Protein AF-A0A0A2MFK4-F1 (afdb_monomer)

Solvent-accessible surface area (backbone atoms only — not comparable to full-atom values): 6999 Å² total; per-residue (Å²): 143,87,80,87,84,84,86,85,81,84,84,79,75,95,82,76,99,67,77,96,65,46,55,49,36,36,34,42,38,38,40,64,67,61,77,29,57,36,37,35,42,32,43,47,40,76,44,48,79,48,72,48,78,51,92,56,75,70,39,76,51,76,49,62,45,40,94,84,26,62,44,42,37,55,31,40,45,32,38,75,28,50,60,70,27,32,41,39,41,35,38,26,44,52,95,44,80,76,45,78,36,77,31,56,18,39,93,80,7,40,31,66,38,77,62,58,77,46,74,58,74

InterPro domains:
  IPR038468 Transport accessory protein MmpS, C-terminal [G3DSA:2.60.40.2880] (25-113)

Mean predicted aligned error: 8.91 Å

Sequence (121 aa):
MFVAVMVLTSCSSDDDNGSVSGSRDITYEITGNYSGDLDVTYITASGGATSAEVTSLPWELSFTAEEGSSGASFNAGGFEGQPGETISLKIYQGDDLKNTVNATADSDGIIVAVSGTVIIQ

pLDDT: mean 88.62, std 18.22, range [38.97, 98.81]

Nearest PDB structures (foldseek):
  8em5-assembly5_E  TM=7.478E-01  e=1.259E-03  Mycolicibacterium thermoresistibile
  2lw3-assembly1_A  TM=6.569E-01  e=3.139E-01  Mycobacterium tuberculosis
  2cuh-assembly1_A  TM=2.208E-01  e=2.391E+00  Homo sapiens

Foldseek 3Di:
DDDDDDDDDDPDDDDDPDDPQFAQKKKKWKAWDWDFWKKKWKQDQAQDIDMDTDPDPTDMDIDGHDPNHFWIWMKMKGAPTAFFTKMWIFMDRVNDTPWIWIWTQHNRSIIITTTPIDTRD

Secondary structure (DSSP, 8-state):
------------------------EEEEEEEE---SEEEEEEE-TTS-EEEEE--SSSEEEEEEPPTT--EE-EEEEEES--TT-EEEEEEEETTEEEEEEEEE--TTS-EEEE---EE--

Organism: NCBI:txid1121898

Radius of gyration: 19.29 Å; Cα contacts (8 Å, |Δi|>4): 291; chains: 1; bounding box: 48×41×53 Å

Structure (mmCIF, N/CA/C/O backbone):
data_AF-A0A0A2MFK4-F1
#
_entry.id   AF-A0A0A2MFK4-F1
#
loop_
_atom_site.group_PDB
_atom_site.id
_atom_site.type_symbol
_atom_site.label_atom_id
_atom_site.label_alt_id
_atom_site.label_comp_id
_atom_site.label_asym_id
_atom_site.label_entity_id
_atom_site.label_seq_id
_atom_site.pdbx_PDB_ins_code
_atom_site.Cartn_x
_atom_site.Cartn_y
_atom_site.Cartn_z
_atom_site.occupancy
_atom_site.B_iso_or_equiv
_atom_site.auth_seq_id
_atom_site.auth_comp_id
_atom_site.auth_asym_id
_atom_site.auth_atom_id
_atom_site.pdbx_PDB_model_num
ATOM 1 N N . MET A 1 1 ? -33.279 31.034 -35.183 1.00 50.22 1 MET A N 1
ATOM 2 C CA . MET A 1 1 ? -32.244 30.481 -36.076 1.00 50.22 1 MET A CA 1
ATOM 3 C C . MET A 1 1 ? -30.985 31.319 -35.929 1.00 50.22 1 MET A C 1
ATOM 5 O O . MET A 1 1 ? -30.956 32.421 -36.446 1.00 50.22 1 MET A O 1
ATOM 9 N N . PHE A 1 2 ? -30.005 30.826 -35.173 1.00 47.03 2 PHE A N 1
ATOM 10 C CA . PHE A 1 2 ? -28.573 30.927 -35.474 1.00 47.03 2 PHE A CA 1
ATOM 11 C C . PHE A 1 2 ? -27.849 29.864 -34.637 1.00 47.03 2 PHE A C 1
ATOM 13 O O . PHE A 1 2 ? -28.316 29.487 -33.565 1.00 47.03 2 PHE A O 1
ATOM 20 N N . VAL A 1 3 ? -26.819 29.295 -35.244 1.00 46.12 3 VAL A N 1
ATOM 21 C CA . VAL A 1 3 ? -26.285 27.945 -35.048 1.00 46.12 3 VAL A CA 1
ATOM 22 C C . VAL A 1 3 ? -25.138 27.906 -34.030 1.00 46.12 3 VAL A C 1
ATOM 24 O O . VAL A 1 3 ? -24.499 28.916 -33.755 1.00 46.12 3 VAL A O 1
ATOM 27 N N . ALA A 1 4 ? -24.935 26.697 -33.502 1.00 58.91 4 ALA A N 1
ATOM 28 C CA . ALA A 1 4 ? -23.864 26.168 -32.663 1.00 58.91 4 ALA A CA 1
ATOM 29 C C . ALA A 1 4 ? -22.432 26.636 -32.966 1.00 58.91 4 ALA A C 1
ATOM 31 O O . ALA A 1 4 ? -22.106 26.865 -34.124 1.00 58.91 4 ALA A O 1
ATOM 32 N N . VAL A 1 5 ? -21.557 26.536 -31.952 1.00 56.09 5 VAL A N 1
ATOM 33 C CA . VAL A 1 5 ? -20.225 25.919 -32.100 1.00 56.09 5 VAL A CA 1
ATOM 34 C C . VAL A 1 5 ? -19.854 25.205 -30.786 1.00 56.09 5 VAL A C 1
ATOM 36 O O . VAL A 1 5 ? -19.543 25.849 -29.790 1.00 56.09 5 VAL A O 1
ATOM 39 N N . MET A 1 6 ? -19.899 23.869 -30.775 1.00 57.81 6 MET A N 1
ATOM 40 C CA . MET A 1 6 ? -19.092 23.058 -29.856 1.00 57.81 6 MET A CA 1
ATOM 41 C C . MET A 1 6 ? -17.738 22.873 -30.533 1.00 57.81 6 MET A C 1
ATOM 43 O O . MET A 1 6 ? -17.681 22.320 -31.631 1.00 57.81 6 MET A O 1
ATOM 47 N N . VAL A 1 7 ? -16.665 23.362 -29.917 1.00 59.84 7 VAL A N 1
ATOM 48 C CA . VAL A 1 7 ? -15.311 23.137 -30.427 1.00 59.84 7 VAL A CA 1
ATOM 49 C C . VAL A 1 7 ? -14.810 21.819 -29.840 1.00 59.84 7 VAL A C 1
ATOM 51 O O . VAL A 1 7 ? -14.430 21.745 -28.676 1.00 59.84 7 VAL A O 1
ATOM 54 N N . LEU A 1 8 ? -14.883 20.766 -30.650 1.00 57.56 8 LEU A N 1
ATOM 55 C CA . LEU A 1 8 ? -14.158 19.513 -30.467 1.00 57.56 8 LEU A CA 1
ATOM 56 C C . LEU A 1 8 ? -12.746 19.712 -31.027 1.00 57.56 8 LEU A C 1
ATOM 58 O O . LEU A 1 8 ? -12.601 19.751 -32.243 1.00 57.56 8 LEU A O 1
ATOM 62 N N . THR A 1 9 ? -11.725 19.803 -30.174 1.00 53.06 9 THR A N 1
ATOM 63 C CA . THR A 1 9 ? -10.326 19.550 -30.565 1.00 53.06 9 THR A CA 1
ATOM 64 C C . THR A 1 9 ? -9.516 19.083 -29.355 1.00 53.06 9 THR A C 1
ATOM 66 O O . THR A 1 9 ? -8.923 19.890 -28.646 1.00 53.06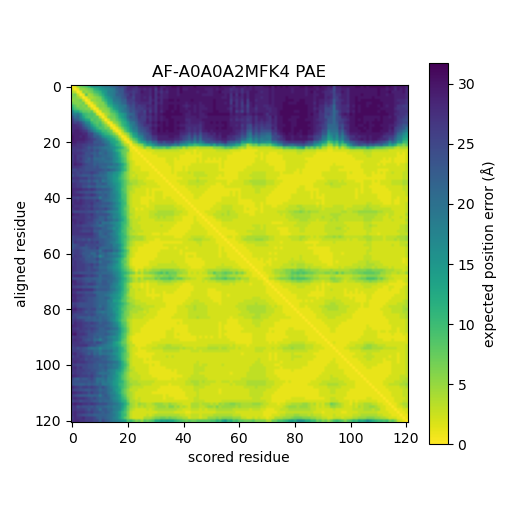 9 THR A O 1
ATOM 69 N N . SER A 1 10 ? -9.465 17.772 -29.129 1.00 44.16 10 SER A N 1
ATOM 70 C CA . SER A 1 10 ? -8.289 17.146 -28.518 1.00 44.16 10 SER A CA 1
ATOM 71 C C . SER A 1 10 ? -8.080 15.770 -29.143 1.00 44.16 10 SER A C 1
ATOM 73 O O . SER A 1 10 ? -8.215 14.741 -28.496 1.00 44.16 10 SER A O 1
ATOM 75 N N . CYS A 1 11 ? -7.792 15.772 -30.444 1.00 52.12 11 CYS A N 1
ATOM 76 C CA . CYS A 1 11 ? -6.843 14.817 -31.000 1.00 52.12 11 CYS A CA 1
ATOM 77 C C . CYS A 1 11 ? -5.483 15.511 -30.941 1.00 52.12 11 CYS A C 1
ATOM 79 O O . CYS A 1 11 ? -5.173 16.332 -31.804 1.00 52.12 11 CYS A O 1
ATOM 81 N N . SER A 1 12 ? -4.705 15.228 -29.902 1.00 41.69 12 SER A N 1
ATOM 82 C CA . SER A 1 12 ? -3.256 15.390 -29.951 1.00 41.69 12 SER A CA 1
ATOM 83 C C . SER A 1 12 ? -2.676 14.028 -30.311 1.00 41.69 12 SER A C 1
ATOM 85 O O . SER A 1 12 ? -2.617 13.146 -29.465 1.00 41.69 12 SER A O 1
ATOM 87 N N . SER A 1 13 ? -2.357 13.897 -31.596 1.00 42.00 13 SER A N 1
ATOM 88 C CA . SER A 1 13 ? -1.388 12.981 -32.200 1.00 42.00 13 SER A CA 1
ATOM 89 C C . SER A 1 13 ? -1.314 11.556 -31.645 1.00 42.00 13 SER A C 1
ATOM 91 O O . SER A 1 13 ? -0.541 11.267 -30.739 1.00 42.00 13 SER A O 1
ATOM 93 N N . ASP A 1 14 ? -2.048 10.659 -32.300 1.00 50.00 14 ASP A N 1
ATOM 94 C CA . ASP A 1 14 ? -1.591 9.287 -32.512 1.00 50.00 14 ASP A CA 1
ATOM 95 C C . ASP A 1 14 ? -0.525 9.327 -33.615 1.00 50.00 14 ASP A C 1
ATOM 97 O O . ASP A 1 14 ? -0.850 9.568 -34.778 1.00 50.00 14 ASP A O 1
ATOM 101 N N . ASP A 1 15 ? 0.739 9.170 -33.233 1.00 50.34 15 ASP A N 1
ATOM 102 C CA . ASP A 1 15 ? 1.821 8.683 -34.091 1.00 50.34 15 ASP A CA 1
ATOM 103 C C . ASP A 1 15 ? 3.026 8.366 -33.193 1.00 50.34 15 ASP A C 1
ATOM 105 O O . ASP A 1 15 ? 3.813 9.249 -32.872 1.00 50.34 15 ASP A O 1
ATOM 109 N N . ASP A 1 16 ? 3.140 7.106 -32.765 1.00 46.94 16 ASP A N 1
ATOM 110 C CA . ASP A 1 16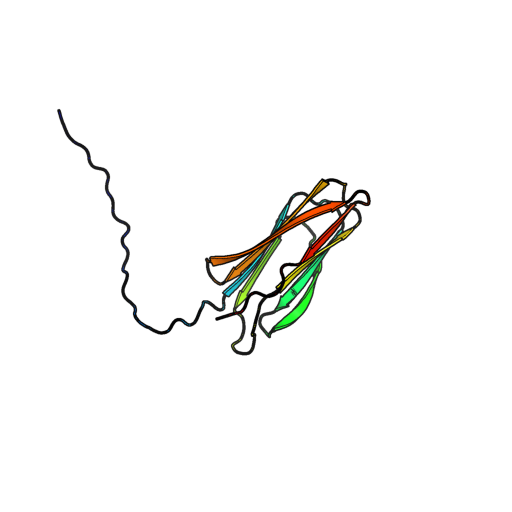 ? 4.432 6.421 -32.660 1.00 46.94 16 ASP A CA 1
ATOM 111 C C . ASP A 1 16 ? 4.221 4.901 -32.577 1.00 46.94 16 ASP A C 1
ATOM 113 O O . ASP A 1 16 ? 3.915 4.309 -31.543 1.00 46.94 16 ASP A O 1
ATOM 117 N N . ASN A 1 17 ? 4.415 4.236 -33.716 1.00 53.59 17 ASN A N 1
ATOM 118 C CA . ASN A 1 17 ? 4.652 2.801 -33.772 1.00 53.59 17 ASN A CA 1
ATOM 119 C C . ASN A 1 17 ? 6.100 2.526 -33.322 1.00 53.59 17 ASN A C 1
ATOM 121 O O . ASN A 1 17 ? 7.001 2.404 -34.153 1.00 53.59 17 ASN A O 1
ATOM 125 N N . GLY A 1 18 ? 6.319 2.439 -32.009 1.00 38.97 18 GLY A N 1
ATOM 126 C CA . GLY A 1 18 ? 7.607 2.110 -31.402 1.00 38.97 18 GLY A CA 1
ATOM 127 C C . GLY A 1 18 ? 7.404 1.353 -30.094 1.00 38.97 18 GLY A C 1
ATOM 128 O O . GLY A 1 18 ? 6.932 1.936 -29.135 1.00 38.97 18 GLY A O 1
ATOM 129 N N . SER A 1 19 ? 7.723 0.054 -30.099 1.00 40.00 19 SER A N 1
ATOM 130 C CA . SER A 1 19 ? 7.871 -0.856 -28.949 1.00 40.00 19 SER A CA 1
ATOM 131 C C . SER A 1 19 ? 6.992 -0.568 -27.721 1.00 40.00 19 SER A C 1
ATOM 133 O O . SER A 1 19 ? 7.311 0.304 -26.924 1.00 40.00 19 SER A O 1
ATOM 135 N N . VAL A 1 20 ? 5.957 -1.386 -27.494 1.00 45.88 20 VAL A N 1
ATOM 136 C CA . VAL A 1 20 ? 5.296 -1.527 -26.180 1.00 45.88 20 VAL A CA 1
ATOM 137 C C . VAL A 1 20 ? 6.314 -2.011 -25.137 1.00 45.88 20 VAL A C 1
ATOM 139 O O . VAL A 1 20 ? 6.393 -3.192 -24.820 1.00 45.88 20 VAL A O 1
ATOM 142 N N . SER A 1 21 ? 7.143 -1.102 -24.644 1.00 56.44 21 SER A N 1
ATOM 143 C CA . SER A 1 21 ? 7.733 -1.188 -23.319 1.00 56.44 21 SER A CA 1
ATOM 144 C C . SER A 1 21 ? 6.759 -0.439 -22.425 1.00 56.44 21 SER A C 1
ATOM 146 O O . SER A 1 21 ? 6.514 0.748 -22.646 1.00 56.44 21 SER A O 1
ATOM 148 N N . GLY A 1 22 ? 6.104 -1.144 -21.505 1.00 75.81 22 GLY A N 1
ATOM 149 C CA . GLY A 1 22 ? 5.189 -0.502 -20.568 1.00 75.81 22 GLY A CA 1
ATOM 150 C C . GLY A 1 22 ? 5.924 0.552 -19.734 1.00 75.81 22 GLY A C 1
ATOM 151 O O . GLY A 1 22 ? 7.152 0.541 -19.615 1.00 75.81 22 GLY A O 1
ATOM 152 N N . SER A 1 23 ? 5.181 1.507 -19.164 1.00 89.62 23 SER A N 1
ATOM 153 C CA . SER A 1 23 ? 5.784 2.433 -18.200 1.00 89.62 23 SER A CA 1
ATOM 154 C C . SER A 1 23 ? 6.370 1.637 -17.033 1.00 89.62 23 SER A C 1
ATOM 156 O O . SER A 1 23 ? 5.747 0.701 -16.540 1.00 89.62 23 SER A O 1
ATOM 158 N N . ARG A 1 24 ? 7.561 2.003 -16.564 1.00 95.19 24 ARG A N 1
ATOM 159 C CA . ARG A 1 24 ? 8.135 1.433 -15.335 1.00 95.19 24 ARG A CA 1
ATOM 160 C C . ARG A 1 24 ? 7.858 2.304 -14.113 1.00 95.19 24 ARG A C 1
ATOM 162 O O . ARG A 1 24 ? 8.345 1.985 -13.033 1.00 95.19 24 ARG A O 1
ATOM 169 N N . ASP A 1 25 ? 7.095 3.382 -14.270 1.00 97.44 25 ASP A N 1
ATOM 170 C CA . ASP A 1 25 ? 6.675 4.229 -13.159 1.00 97.44 25 ASP A CA 1
ATOM 171 C C . ASP A 1 25 ? 5.559 3.531 -12.397 1.00 97.44 25 ASP A C 1
ATOM 173 O O . ASP A 1 25 ? 4.560 3.130 -12.985 1.00 97.44 25 ASP A O 1
ATOM 177 N N . ILE A 1 26 ? 5.745 3.355 -11.096 1.00 98.06 26 ILE A N 1
ATOM 178 C CA . ILE A 1 26 ? 4.814 2.681 -10.202 1.00 98.06 26 ILE A CA 1
ATOM 179 C C . ILE A 1 26 ? 4.376 3.668 -9.133 1.00 98.06 26 ILE A C 1
ATOM 181 O O . ILE A 1 26 ? 5.214 4.291 -8.477 1.00 98.06 26 ILE A O 1
ATOM 185 N N . THR A 1 27 ? 3.066 3.745 -8.917 1.00 98.50 27 THR A N 1
ATOM 186 C CA . THR A 1 27 ? 2.477 4.493 -7.805 1.00 98.50 27 THR A CA 1
ATOM 187 C C . THR A 1 27 ? 1.647 3.557 -6.944 1.00 98.50 27 THR A C 1
ATOM 189 O O . THR A 1 27 ? 0.754 2.863 -7.435 1.00 98.50 27 THR A O 1
ATOM 192 N N . TYR A 1 28 ? 1.937 3.549 -5.648 1.00 98.56 28 TYR A N 1
ATOM 193 C CA . TYR A 1 28 ? 1.100 2.942 -4.624 1.00 98.56 28 TYR A CA 1
ATOM 194 C C . TYR A 1 28 ? 0.299 4.033 -3.930 1.00 98.56 28 TYR A C 1
ATOM 196 O O . TYR A 1 28 ? 0.871 5.012 -3.459 1.00 98.56 28 TYR A O 1
ATOM 204 N N . GLU A 1 29 ? -1.012 3.849 -3.839 1.00 98.56 29 GLU A N 1
ATOM 205 C CA . GLU A 1 29 ? -1.922 4.780 -3.170 1.00 98.56 29 GLU A CA 1
ATOM 206 C C . GLU A 1 29 ? -2.771 4.003 -2.169 1.00 98.56 29 GLU A C 1
ATOM 208 O O . GLU A 1 29 ? -3.325 2.949 -2.495 1.00 98.56 29 GLU A O 1
ATOM 213 N N . ILE A 1 30 ? -2.907 4.540 -0.961 1.00 98.56 30 ILE A N 1
ATOM 214 C CA . ILE A 1 30 ? -3.881 4.084 0.022 1.00 98.56 30 ILE A CA 1
ATOM 215 C C . ILE A 1 30 ? -4.750 5.253 0.482 1.00 98.56 30 ILE A C 1
ATOM 217 O O . ILE A 1 30 ? -4.275 6.305 0.910 1.00 98.56 30 ILE A O 1
ATOM 221 N N . THR A 1 31 ? -6.058 5.050 0.390 1.00 98.75 31 THR A N 1
ATOM 222 C CA . THR A 1 31 ? -7.089 5.986 0.856 1.00 98.75 31 THR A CA 1
ATOM 223 C C . THR A 1 31 ? -8.063 5.249 1.760 1.00 98.75 31 THR A C 1
ATOM 225 O O . THR A 1 31 ? -8.102 4.021 1.751 1.00 98.75 31 THR A O 1
ATOM 228 N N . GLY A 1 32 ? -8.854 5.970 2.549 1.00 98.50 32 GLY A N 1
ATOM 229 C CA . GLY A 1 32 ? -9.827 5.355 3.441 1.00 98.50 32 GLY A CA 1
ATOM 230 C C . GLY A 1 32 ? -10.092 6.194 4.675 1.00 98.50 32 GLY A C 1
ATOM 231 O O . GLY A 1 32 ? -9.730 7.369 4.735 1.00 98.50 32 GLY A O 1
ATOM 232 N N . ASN A 1 33 ? -10.732 5.566 5.652 1.00 98.69 33 ASN A N 1
ATOM 233 C CA . ASN A 1 33 ? -11.080 6.163 6.937 1.00 98.69 33 ASN A CA 1
ATOM 234 C C . ASN A 1 33 ? -10.629 5.312 8.132 1.00 98.69 33 ASN A C 1
ATOM 236 O O . ASN A 1 33 ? -11.128 5.527 9.229 1.00 98.69 33 ASN A O 1
ATOM 240 N N . TYR A 1 34 ? -9.738 4.344 7.915 1.00 98.69 34 TYR A N 1
ATOM 241 C CA . TYR A 1 34 ? -9.152 3.534 8.979 1.00 98.69 34 TYR A CA 1
ATOM 242 C C . TYR A 1 34 ? -8.345 4.402 9.946 1.00 98.69 34 TYR A C 1
ATOM 244 O O . TYR A 1 34 ? -7.495 5.177 9.505 1.00 98.69 34 TYR A O 1
ATOM 252 N N . SER A 1 35 ? -8.641 4.300 11.243 1.00 98.25 35 SER A N 1
ATOM 253 C CA . SER A 1 35 ? -8.055 5.170 12.270 1.00 98.25 35 SER A CA 1
ATOM 254 C C . SER A 1 35 ? -6.989 4.501 13.135 1.00 98.25 35 SER A C 1
ATOM 256 O O . SER A 1 35 ? -6.405 5.177 13.979 1.00 98.25 35 SER A O 1
ATOM 258 N N . GLY A 1 36 ? -6.812 3.185 12.999 1.00 98.12 36 GLY A N 1
ATOM 259 C CA . GLY A 1 36 ? -5.844 2.409 13.772 1.00 98.12 36 GLY A CA 1
ATOM 260 C C . GLY A 1 36 ? -4.426 2.470 13.206 1.00 98.12 36 GLY A C 1
ATOM 261 O O . GLY A 1 36 ? -4.175 3.115 12.184 1.00 98.12 36 GLY A O 1
ATOM 262 N N . ASP A 1 37 ? -3.522 1.730 13.842 1.00 98.56 37 ASP A N 1
ATOM 263 C CA . ASP A 1 37 ? -2.153 1.547 13.365 1.00 98.56 37 ASP A CA 1
ATOM 264 C C . ASP A 1 37 ? -2.160 0.752 12.057 1.00 98.56 37 ASP A C 1
ATOM 266 O O . ASP A 1 37 ? -2.837 -0.276 11.928 1.00 98.56 37 ASP A O 1
ATOM 270 N N . LEU A 1 38 ? -1.416 1.247 11.070 1.00 98.69 38 LEU A N 1
ATOM 271 C CA . LEU A 1 38 ? -1.433 0.731 9.710 1.00 98.69 38 LEU A CA 1
ATOM 272 C C . LEU A 1 38 ? -0.014 0.657 9.157 1.00 98.69 38 LEU A C 1
ATOM 274 O O . LEU A 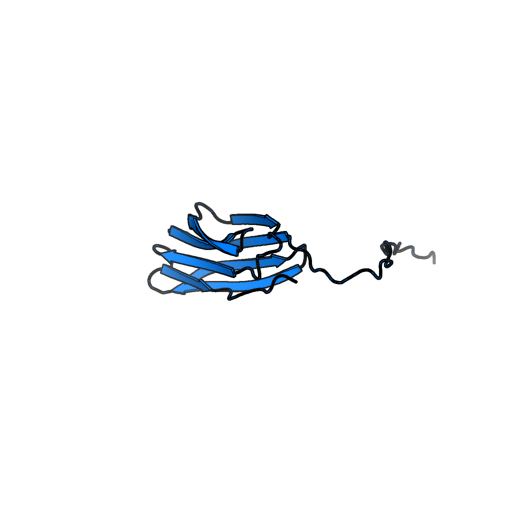1 38 ? 0.667 1.670 9.016 1.00 98.69 38 LEU A O 1
ATOM 278 N N . ASP A 1 39 ? 0.398 -0.544 8.774 1.00 98.62 39 ASP A N 1
ATOM 279 C CA . ASP A 1 39 ? 1.649 -0.795 8.073 1.00 98.62 39 ASP A CA 1
ATOM 280 C C . ASP A 1 39 ? 1.368 -1.255 6.648 1.00 98.62 39 ASP A C 1
ATOM 282 O O . ASP A 1 39 ? 0.395 -1.964 6.360 1.00 98.62 39 ASP A O 1
ATOM 286 N N . VAL A 1 40 ? 2.276 -0.903 5.745 1.00 98.50 40 VAL A N 1
ATOM 287 C CA . VAL A 1 40 ? 2.282 -1.408 4.376 1.00 98.50 40 VAL A CA 1
ATOM 288 C C . VAL A 1 40 ? 3.538 -2.207 4.097 1.00 98.50 40 VAL A C 1
ATOM 290 O O . VAL A 1 40 ? 4.619 -1.863 4.565 1.00 98.50 40 VAL A O 1
ATOM 293 N N . THR A 1 41 ? 3.414 -3.243 3.272 1.00 98.56 41 THR A N 1
ATOM 294 C CA . THR A 1 41 ? 4.542 -3.965 2.677 1.00 98.56 41 THR A CA 1
ATOM 295 C C . THR A 1 41 ? 4.458 -3.846 1.168 1.00 98.56 41 THR A C 1
ATOM 297 O O . THR A 1 41 ? 3.427 -4.165 0.567 1.00 98.56 41 THR A O 1
ATOM 300 N N . TYR A 1 42 ? 5.549 -3.413 0.544 1.00 98.25 42 TYR A N 1
ATOM 301 C CA . TYR A 1 42 ? 5.584 -3.137 -0.882 1.00 98.25 42 TYR A CA 1
ATOM 302 C C . TYR A 1 42 ? 6.900 -3.525 -1.543 1.00 98.25 42 TYR A C 1
ATOM 304 O O . TYR A 1 42 ? 7.946 -3.609 -0.897 1.00 98.25 42 TYR A O 1
ATOM 312 N N . ILE A 1 43 ? 6.833 -3.752 -2.855 1.00 97.94 43 ILE A N 1
ATOM 313 C CA . ILE A 1 43 ? 8.017 -3.950 -3.693 1.00 97.94 43 ILE A CA 1
ATOM 314 C C . ILE A 1 43 ? 8.598 -2.592 -4.089 1.00 97.94 43 ILE A C 1
ATOM 316 O O . ILE A 1 43 ? 7.861 -1.725 -4.558 1.00 97.94 43 ILE A O 1
ATOM 320 N N . THR A 1 44 ? 9.903 -2.416 -3.896 1.00 96.81 44 THR A N 1
ATOM 321 C CA . THR A 1 44 ? 10.660 -1.200 -4.217 1.00 96.81 44 THR A CA 1
ATOM 322 C C . THR A 1 44 ? 11.148 -1.196 -5.668 1.00 96.81 44 THR A C 1
ATOM 324 O O . THR A 1 44 ? 10.996 -2.174 -6.402 1.00 96.81 44 THR A O 1
ATOM 327 N N . ALA A 1 45 ? 11.803 -0.104 -6.075 1.00 95.69 45 ALA A N 1
ATOM 328 C CA . ALA A 1 45 ? 12.377 0.045 -7.411 1.00 95.69 45 ALA A CA 1
ATOM 329 C C . ALA A 1 45 ? 13.285 -1.126 -7.832 1.00 95.69 45 ALA A C 1
ATOM 331 O O . ALA A 1 45 ? 13.217 -1.559 -8.980 1.00 95.69 45 ALA A O 1
ATOM 332 N N . SER A 1 46 ? 14.074 -1.680 -6.906 1.00 95.56 46 SER A N 1
ATOM 333 C CA . SER A 1 46 ? 15.003 -2.785 -7.175 1.00 95.56 46 SER A CA 1
ATOM 334 C C . SER A 1 46 ? 14.347 -4.172 -7.204 1.00 95.56 46 SER A C 1
ATOM 336 O O . SER A 1 46 ? 15.027 -5.173 -7.421 1.00 95.56 46 SER A O 1
ATOM 338 N N . GLY A 1 47 ? 13.034 -4.265 -6.963 1.00 94.94 47 GLY A N 1
ATOM 339 C CA . GLY A 1 47 ? 12.299 -5.533 -6.901 1.00 94.94 47 GLY A CA 1
ATOM 340 C C . GLY A 1 47 ? 12.332 -6.223 -5.530 1.00 94.94 47 GLY A C 1
ATOM 341 O O . GLY A 1 47 ? 11.736 -7.286 -5.364 1.00 94.94 47 GLY A O 1
ATOM 342 N N . GLY A 1 48 ? 13.003 -5.635 -4.534 1.00 95.94 48 GLY A N 1
ATOM 343 C CA . GLY A 1 48 ? 12.983 -6.115 -3.150 1.00 95.94 48 GLY A CA 1
ATOM 344 C C . GLY A 1 48 ? 11.716 -5.697 -2.401 1.00 95.94 48 GLY A C 1
ATOM 345 O O . GLY A 1 48 ? 11.074 -4.719 -2.765 1.00 95.94 48 GLY A O 1
ATOM 346 N N . ALA A 1 49 ? 11.370 -6.410 -1.328 1.00 96.25 49 ALA A N 1
ATOM 347 C CA . ALA A 1 49 ? 10.260 -6.040 -0.449 1.00 96.25 49 ALA A CA 1
ATOM 348 C C . ALA A 1 49 ? 10.747 -5.215 0.752 1.00 96.25 49 ALA A C 1
ATOM 350 O O . ALA A 1 49 ? 11.791 -5.515 1.333 1.00 96.25 49 ALA A O 1
ATOM 351 N N . THR A 1 50 ? 9.967 -4.216 1.152 1.00 98.00 50 THR A N 1
ATOM 352 C CA . THR A 1 50 ? 10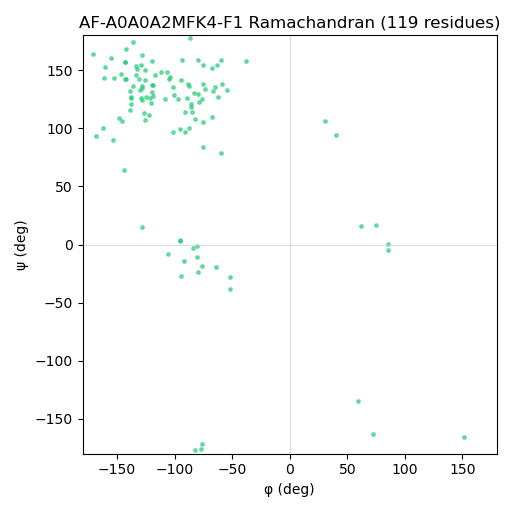.156 -3.463 2.400 1.00 98.00 50 THR A CA 1
ATOM 353 C C . THR A 1 50 ? 8.806 -3.135 3.028 1.00 98.00 50 THR A C 1
ATOM 355 O O . THR A 1 50 ? 7.771 -3.280 2.374 1.00 98.00 50 THR A O 1
ATOM 358 N N . SER A 1 51 ? 8.822 -2.667 4.275 1.00 97.88 51 SER A N 1
ATOM 359 C CA . SER A 1 51 ? 7.637 -2.146 4.954 1.00 97.88 51 SER A CA 1
ATOM 360 C C . SER A 1 51 ? 7.800 -0.684 5.361 1.00 97.88 51 SER A C 1
ATOM 362 O O . SER A 1 51 ? 8.926 -0.197 5.491 1.00 97.88 51 SER A O 1
ATOM 364 N N . ALA A 1 52 ? 6.678 0.004 5.551 1.00 97.75 52 ALA A N 1
ATOM 365 C CA . ALA A 1 52 ? 6.617 1.348 6.108 1.00 97.75 52 ALA A CA 1
ATOM 366 C C . ALA A 1 52 ? 5.340 1.530 6.936 1.00 97.75 52 ALA A C 1
ATOM 368 O O . ALA A 1 52 ? 4.293 0.993 6.579 1.00 97.75 52 ALA A O 1
ATOM 369 N N . GLU A 1 53 ? 5.444 2.337 7.987 1.00 98.06 53 GLU A N 1
ATOM 370 C CA . GLU A 1 53 ? 4.300 2.792 8.775 1.00 98.06 53 GLU A CA 1
ATOM 371 C C . GLU A 1 53 ? 3.526 3.873 8.001 1.00 98.06 53 GLU A C 1
ATOM 373 O O . GLU A 1 53 ? 4.119 4.778 7.397 1.00 98.06 53 GLU A O 1
ATOM 378 N N . VAL A 1 54 ? 2.196 3.797 8.032 1.00 98.19 54 VAL A N 1
ATOM 379 C CA . VAL A 1 54 ? 1.281 4.791 7.464 1.00 98.19 54 VAL A CA 1
ATOM 380 C C . VAL A 1 54 ? 0.736 5.660 8.593 1.00 98.19 54 VAL A C 1
ATOM 382 O O . VAL A 1 54 ? -0.243 5.327 9.250 1.00 98.19 54 VAL A O 1
ATOM 385 N N . THR A 1 55 ? 1.357 6.821 8.795 1.00 95.81 55 THR A N 1
ATOM 386 C CA . THR A 1 55 ? 1.002 7.748 9.888 1.00 95.81 55 THR A CA 1
ATOM 387 C C . THR A 1 55 ? -0.275 8.550 9.642 1.00 95.81 55 THR A C 1
ATOM 389 O O . THR A 1 55 ? -0.831 9.139 10.568 1.00 95.81 55 THR A O 1
ATOM 392 N N . SER A 1 56 ? -0.729 8.639 8.389 1.00 96.31 56 SER A N 1
ATOM 393 C CA . SER A 1 56 ? -1.980 9.306 8.023 1.00 96.31 56 SER A CA 1
ATOM 394 C C . SER A 1 56 ? -2.477 8.848 6.653 1.00 96.31 56 SER A C 1
ATOM 396 O O . SER A 1 56 ? -1.683 8.465 5.793 1.00 96.31 56 SER A O 1
ATOM 398 N N . LEU A 1 57 ? -3.796 8.912 6.457 1.00 97.94 57 LEU A N 1
ATOM 399 C CA . LEU A 1 57 ? -4.449 8.715 5.164 1.00 97.94 57 LEU A CA 1
ATOM 400 C C . LEU A 1 57 ? -4.904 10.072 4.588 1.00 97.94 57 LEU A C 1
ATOM 402 O O . LEU A 1 57 ? -5.400 10.912 5.345 1.00 97.94 57 LEU A O 1
ATOM 406 N N . PRO A 1 58 ? -4.800 10.289 3.262 1.00 98.38 58 PRO A N 1
ATOM 407 C CA . PRO A 1 58 ? -4.263 9.365 2.262 1.00 98.38 58 PRO A CA 1
ATOM 408 C C . PRO A 1 58 ? -2.729 9.273 2.303 1.00 98.38 58 PRO A C 1
ATOM 410 O O . PRO A 1 58 ? -2.056 10.222 2.700 1.00 98.38 58 PRO A O 1
ATOM 413 N N . TRP A 1 59 ? -2.188 8.145 1.845 1.00 98.38 59 TRP A N 1
ATOM 414 C CA . TRP A 1 59 ? -0.748 7.932 1.685 1.00 98.38 59 TRP A CA 1
ATOM 415 C C . TRP A 1 59 ? -0.431 7.495 0.258 1.00 98.38 59 TRP A C 1
ATOM 417 O O . TRP A 1 59 ? -1.183 6.736 -0.356 1.00 98.38 59 TRP A O 1
ATOM 427 N N . GLU A 1 60 ? 0.686 7.989 -0.264 1.00 98.25 60 GLU A N 1
ATOM 428 C CA . GLU A 1 60 ? 1.126 7.740 -1.632 1.00 98.25 60 GLU A CA 1
ATOM 429 C C . GLU A 1 60 ? 2.648 7.574 -1.687 1.00 98.25 60 GLU A C 1
ATOM 431 O O . GLU A 1 60 ? 3.391 8.283 -1.003 1.00 98.25 60 GLU A O 1
ATOM 436 N N . LEU A 1 61 ? 3.107 6.658 -2.539 1.00 98.00 61 LEU A N 1
ATOM 437 C CA . LEU A 1 61 ? 4.510 6.489 -2.893 1.00 98.00 61 LEU A CA 1
ATOM 438 C C . LEU A 1 61 ? 4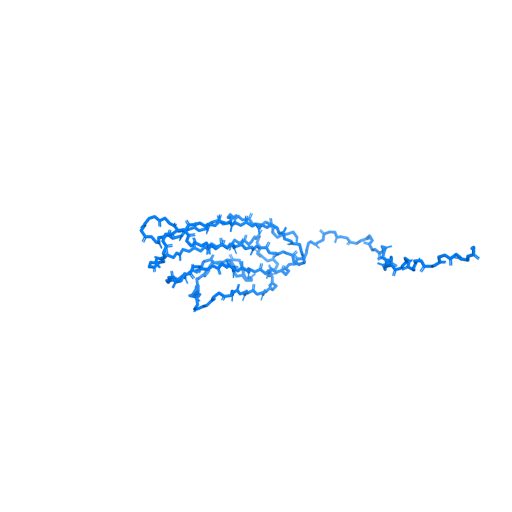.645 6.239 -4.395 1.00 98.00 61 LEU A C 1
ATOM 440 O O . LEU A 1 61 ? 4.077 5.280 -4.913 1.00 98.00 61 LEU A O 1
ATOM 444 N N . SER A 1 62 ? 5.467 7.049 -5.062 1.00 97.94 62 SER A N 1
ATOM 445 C CA . SER A 1 62 ? 5.769 6.920 -6.491 1.00 97.94 62 SER A CA 1
ATOM 446 C C . SER A 1 62 ? 7.262 6.692 -6.723 1.00 97.94 62 SER A C 1
ATOM 448 O O . SER A 1 62 ? 8.099 7.344 -6.094 1.00 97.94 62 SER A O 1
ATOM 450 N N . PHE A 1 63 ? 7.607 5.772 -7.624 1.00 97.44 63 PHE A N 1
ATOM 451 C CA . PHE A 1 63 ? 8.987 5.474 -8.018 1.00 97.44 63 PHE A CA 1
ATOM 452 C C . PHE A 1 63 ? 9.053 4.857 -9.419 1.00 97.44 63 PHE A C 1
ATOM 454 O O . PHE A 1 63 ? 8.086 4.276 -9.895 1.00 97.44 63 PHE A O 1
ATOM 461 N N . THR A 1 64 ? 10.223 4.905 -10.052 1.00 97.62 64 THR A N 1
ATOM 462 C CA . THR A 1 64 ? 10.488 4.186 -11.307 1.00 97.62 64 THR A CA 1
ATOM 463 C C . THR A 1 64 ? 11.198 2.867 -11.005 1.00 97.62 64 THR A C 1
ATOM 465 O O . THR A 1 64 ? 12.232 2.854 -10.336 1.00 97.62 64 THR A O 1
ATOM 468 N N . ALA A 1 65 ? 10.653 1.746 -11.475 1.00 97.12 65 ALA A N 1
ATOM 469 C CA . ALA A 1 65 ? 11.226 0.419 -11.281 1.00 97.12 65 ALA A CA 1
ATOM 470 C C . ALA A 1 65 ? 12.466 0.184 -12.161 1.00 97.12 65 ALA A C 1
ATOM 472 O O . ALA A 1 65 ? 12.449 0.421 -13.370 1.00 97.12 65 ALA A O 1
ATOM 473 N N . GLU A 1 66 ? 13.528 -0.365 -11.574 1.00 96.25 66 GLU A N 1
ATOM 474 C CA . GLU A 1 66 ? 14.768 -0.731 -12.270 1.00 96.25 66 GLU A CA 1
ATOM 475 C C . GLU A 1 66 ? 14.526 -1.894 -13.238 1.00 96.25 66 GLU A C 1
ATOM 477 O O . GLU A 1 66 ? 13.658 -2.721 -12.972 1.00 96.25 66 GLU A O 1
ATOM 482 N N . GLU A 1 67 ? 15.298 -2.014 -14.327 1.00 90.94 67 GLU A N 1
ATOM 483 C CA . GLU A 1 67 ? 15.104 -3.028 -15.390 1.00 90.94 67 GLU A CA 1
ATOM 484 C C . GLU A 1 67 ? 14.997 -4.482 -14.884 1.00 90.94 67 GLU A C 1
ATOM 486 O O . GLU A 1 67 ? 14.327 -5.302 -15.507 1.00 90.94 67 GLU A O 1
ATOM 491 N N . GLY A 1 68 ? 15.612 -4.807 -13.741 1.00 87.88 68 GLY A N 1
ATOM 492 C CA . GLY A 1 68 ? 15.561 -6.139 -13.125 1.00 87.88 68 GLY A CA 1
ATOM 493 C C . GLY A 1 68 ? 14.299 -6.445 -12.306 1.00 87.88 68 GLY A C 1
ATOM 494 O O . GLY A 1 68 ? 14.095 -7.596 -11.925 1.00 87.88 68 GLY A O 1
ATOM 495 N N . SER A 1 69 ? 13.450 -5.452 -12.027 1.00 93.12 69 SER A N 1
ATOM 496 C CA . SER A 1 69 ? 12.205 -5.654 -11.279 1.00 93.12 69 SER A CA 1
ATOM 497 C C . SER A 1 69 ? 11.115 -6.239 -12.180 1.00 93.12 69 SER A C 1
ATOM 499 O O . SER A 1 69 ? 10.768 -5.663 -13.214 1.00 93.12 69 SER A O 1
ATOM 501 N N . SER A 1 70 ? 10.574 -7.396 -11.793 1.00 91.75 70 SER A N 1
ATOM 502 C CA . SER A 1 70 ? 9.569 -8.129 -12.575 1.00 91.75 70 SER A CA 1
ATOM 503 C C . SER A 1 70 ? 8.124 -7.774 -12.219 1.00 91.75 70 SER A C 1
ATOM 505 O O . SER A 1 70 ? 7.202 -8.163 -12.937 1.00 91.75 70 SER A O 1
ATOM 507 N N . GLY A 1 71 ? 7.893 -7.094 -11.095 1.00 93.62 71 GLY A N 1
ATOM 508 C CA . GLY A 1 71 ? 6.541 -6.861 -10.612 1.00 93.62 71 GLY A CA 1
ATOM 509 C C . GLY A 1 71 ? 6.443 -5.884 -9.451 1.00 93.62 71 GLY A C 1
ATOM 510 O O . GLY A 1 71 ? 7.419 -5.599 -8.765 1.00 93.62 71 GLY A O 1
ATOM 511 N N . AL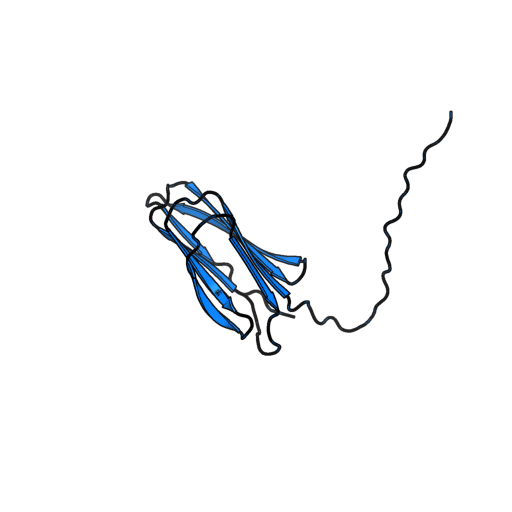A A 1 72 ? 5.224 -5.417 -9.227 1.00 96.81 72 ALA A N 1
ATOM 512 C CA . ALA A 1 72 ? 4.829 -4.565 -8.123 1.00 96.81 72 ALA A CA 1
ATOM 513 C C . ALA A 1 72 ? 3.769 -5.291 -7.281 1.00 96.81 72 ALA A C 1
ATOM 515 O O . ALA A 1 72 ? 2.856 -5.917 -7.820 1.00 96.81 72 ALA A O 1
ATOM 516 N N . SER A 1 73 ? 3.879 -5.216 -5.958 1.00 97.50 73 SER A N 1
ATOM 517 C CA . SER A 1 73 ? 2.829 -5.666 -5.038 1.00 97.50 73 SER A CA 1
ATOM 518 C C . SER A 1 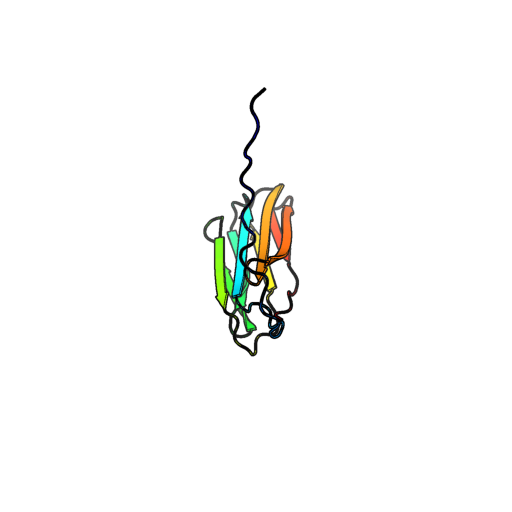73 ? 2.771 -4.721 -3.856 1.00 97.50 73 SER A C 1
ATOM 520 O O . SER A 1 73 ? 3.818 -4.281 -3.381 1.00 97.50 73 SER A O 1
ATOM 522 N N . PHE A 1 74 ? 1.562 -4.460 -3.377 1.00 98.19 74 PHE A N 1
ATOM 523 C CA . PHE A 1 74 ? 1.280 -3.513 -2.309 1.00 98.19 74 PHE A CA 1
ATOM 524 C C . PHE A 1 74 ? 0.239 -4.099 -1.359 1.00 98.19 74 PHE A C 1
ATOM 526 O O . PHE A 1 74 ? -0.886 -4.392 -1.766 1.00 98.19 74 PHE A O 1
ATOM 533 N N . ASN A 1 75 ? 0.622 -4.332 -0.112 1.00 98.44 75 ASN A N 1
ATOM 534 C CA . ASN A 1 75 ? -0.238 -4.949 0.891 1.00 98.44 75 ASN A CA 1
ATOM 535 C C . ASN A 1 75 ? -0.299 -4.048 2.118 1.00 98.44 75 ASN A C 1
ATOM 537 O O . ASN A 1 75 ? 0.679 -3.363 2.413 1.00 98.44 75 ASN A O 1
ATOM 541 N N . ALA A 1 76 ? -1.416 -4.083 2.833 1.00 98.56 76 ALA A N 1
ATOM 542 C CA . ALA A 1 76 ? -1.600 -3.350 4.076 1.00 98.56 76 ALA A CA 1
ATOM 543 C C . ALA A 1 76 ? -2.148 -4.280 5.156 1.00 98.56 76 ALA A C 1
ATOM 545 O O . ALA A 1 76 ? -2.985 -5.146 4.877 1.00 98.56 76 ALA A O 1
ATOM 546 N N . GLY A 1 77 ? -1.678 -4.076 6.379 1.00 98.62 77 GLY A N 1
ATOM 547 C CA . GLY A 1 77 ? -2.192 -4.718 7.577 1.00 98.62 77 GLY A CA 1
ATOM 548 C C . GLY A 1 77 ? -2.307 -3.684 8.683 1.00 98.62 77 GLY A C 1
ATOM 549 O O . GLY A 1 77 ? -1.403 -2.872 8.859 1.00 98.62 77 GLY A O 1
ATOM 550 N N . GLY A 1 78 ? -3.415 -3.710 9.410 1.00 98.44 78 GLY A N 1
ATOM 551 C CA . GLY A 1 78 ? -3.633 -2.810 10.530 1.00 98.44 78 GLY A CA 1
ATOM 552 C C . GLY A 1 78 ? -4.374 -3.476 11.677 1.00 98.44 78 GLY A C 1
ATOM 553 O O . GLY A 1 78 ? -5.075 -4.475 11.493 1.00 98.44 78 GLY A O 1
ATOM 554 N N . PHE A 1 79 ? -4.196 -2.904 12.862 1.00 98.50 79 PHE A N 1
ATOM 555 C CA . PHE A 1 79 ? -4.899 -3.258 14.093 1.00 98.50 79 PHE A CA 1
ATOM 556 C C . PHE A 1 79 ? -5.320 -1.974 14.832 1.00 98.50 79 PHE A C 1
ATOM 558 O O . PHE A 1 79 ? -5.013 -0.874 14.375 1.00 98.50 79 PHE A O 1
ATOM 565 N N . GLU A 1 80 ? -6.082 -2.096 15.924 1.00 98.12 80 GLU A N 1
ATOM 566 C CA . GLU A 1 80 ? -6.594 -0.947 16.704 1.00 98.12 80 GLU A CA 1
ATOM 567 C C . GLU A 1 80 ? -7.536 0.014 15.941 1.00 98.12 80 GLU A C 1
ATOM 569 O O . GLU A 1 80 ? -7.828 1.115 16.411 1.00 98.12 80 GLU A O 1
ATOM 574 N N . GLY A 1 81 ? -8.077 -0.405 14.794 1.00 98.12 81 GLY A N 1
ATOM 575 C CA . GLY A 1 81 ? -9.131 0.327 14.093 1.00 98.12 81 GLY A CA 1
ATOM 576 C C . GLY A 1 81 ? -10.515 0.153 14.719 1.00 98.12 81 GLY A C 1
ATOM 577 O O . GLY A 1 81 ? -10.699 -0.509 15.745 1.00 98.12 81 GLY A O 1
ATOM 578 N N . GLN A 1 82 ? -11.524 0.735 14.074 1.00 98.69 82 GLN A N 1
ATOM 579 C CA . GLN A 1 82 ? -12.931 0.518 14.419 1.00 98.69 82 GLN A CA 1
ATOM 580 C C . GLN A 1 82 ? -13.613 -0.420 13.409 1.00 98.69 82 GLN A C 1
ATOM 582 O O . GLN A 1 82 ? -13.355 -0.323 12.205 1.00 98.69 82 GLN A O 1
ATOM 587 N N . PRO A 1 83 ? -14.540 -1.292 13.851 1.00 98.75 83 PRO A N 1
ATOM 588 C CA . PRO A 1 83 ? -15.295 -2.147 12.942 1.00 98.75 83 PRO A CA 1
ATOM 589 C C . PRO A 1 83 ? -16.006 -1.360 11.839 1.00 98.75 83 PRO A C 1
ATOM 591 O O . PRO A 1 83 ? -16.704 -0.380 12.105 1.00 98.75 83 PRO A O 1
ATOM 594 N N . GLY A 1 84 ? -15.869 -1.824 10.596 1.00 98.69 84 GLY A N 1
ATOM 595 C CA . GLY A 1 84 ? -16.490 -1.194 9.430 1.00 98.69 84 GLY A CA 1
ATOM 596 C C . GLY A 1 84 ? -15.696 -0.042 8.804 1.00 98.69 84 GLY A C 1
ATOM 597 O O . GLY A 1 84 ? -16.099 0.447 7.748 1.00 98.69 84 GLY A O 1
ATOM 598 N N . GLU A 1 85 ? -14.575 0.381 9.392 1.00 98.81 85 GLU A N 1
ATOM 599 C CA . GLU A 1 85 ? -13.636 1.278 8.715 1.00 98.81 85 GLU A CA 1
ATOM 600 C C . GLU A 1 85 ? -13.031 0.618 7.477 1.00 98.81 85 GLU A C 1
ATOM 602 O O . GLU A 1 85 ? -12.967 -0.605 7.368 1.00 98.81 85 GLU A O 1
ATOM 607 N N . THR A 1 86 ? -12.601 1.428 6.515 1.00 98.81 86 THR A N 1
ATOM 608 C CA . THR A 1 86 ? -12.200 0.939 5.196 1.00 98.81 86 THR A CA 1
ATOM 609 C C . THR A 1 86 ? -10.886 1.531 4.729 1.00 98.81 86 THR A C 1
ATOM 611 O O . THR A 1 86 ? -10.531 2.658 5.086 1.00 98.81 86 THR A O 1
ATOM 614 N N . ILE A 1 87 ? -10.207 0.773 3.869 1.00 98.81 87 ILE A N 1
ATOM 615 C CA . ILE A 1 87 ? -9.098 1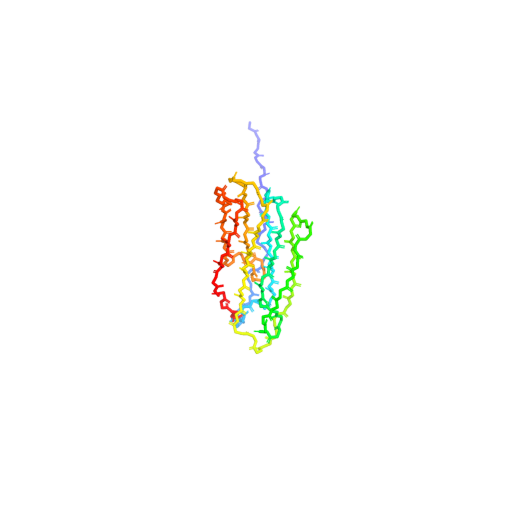.241 3.038 1.00 98.81 87 ILE A CA 1
ATOM 616 C C . ILE A 1 87 ? -9.287 0.777 1.590 1.00 98.81 87 ILE A C 1
ATOM 618 O O . ILE A 1 87 ? -9.867 -0.280 1.335 1.00 98.81 87 ILE A O 1
ATOM 622 N N . SER A 1 88 ? -8.755 1.556 0.653 1.00 98.69 88 SER A N 1
ATOM 623 C CA . SER A 1 88 ? -8.611 1.233 -0.765 1.00 98.69 88 SER A CA 1
ATOM 624 C C . SER A 1 88 ? -7.137 1.339 -1.132 1.00 98.69 88 SER A C 1
ATOM 626 O O . SER A 1 88 ? -6.602 2.446 -1.196 1.00 98.69 88 SER A O 1
ATOM 628 N N . LEU A 1 89 ? -6.506 0.204 -1.422 1.00 98.50 89 LEU A N 1
ATOM 629 C CA . LEU A 1 89 ? -5.166 0.135 -1.995 1.00 98.50 89 LEU A CA 1
ATOM 630 C C . LEU A 1 89 ? -5.270 0.186 -3.513 1.00 98.50 89 LEU A C 1
ATOM 632 O O . LEU A 1 89 ? -6.112 -0.496 -4.103 1.00 98.50 89 LEU A O 1
ATOM 636 N N . LYS A 1 90 ? -4.380 0.937 -4.151 1.00 98.69 90 LYS A N 1
ATOM 637 C CA . LYS A 1 90 ? -4.251 0.979 -5.603 1.00 98.69 90 LYS A CA 1
ATOM 638 C C . LYS A 1 90 ? -2.798 0.867 -6.026 1.00 98.69 90 LYS A C 1
ATOM 640 O O . LYS A 1 90 ? -1.903 1.364 -5.346 1.00 98.69 90 LYS A O 1
ATOM 645 N N . ILE A 1 91 ? -2.598 0.211 -7.164 1.00 98.38 91 ILE A N 1
ATOM 646 C CA . ILE A 1 91 ? -1.321 0.169 -7.871 1.00 98.38 91 ILE A CA 1
ATOM 647 C C . ILE A 1 91 ? -1.547 0.744 -9.262 1.00 98.38 91 ILE A C 1
ATOM 649 O O . ILE A 1 91 ? -2.361 0.212 -10.025 1.00 98.38 91 ILE A O 1
ATOM 653 N N . TYR A 1 92 ? -0.803 1.792 -9.587 1.00 97.69 92 TYR A N 1
ATOM 654 C CA . TYR A 1 92 ? -0.739 2.362 -10.924 1.00 97.69 92 TYR A CA 1
ATOM 655 C C . TYR A 1 92 ? 0.592 2.004 -11.584 1.00 97.69 92 TYR A C 1
ATOM 657 O O . TYR A 1 92 ? 1.605 1.852 -10.897 1.00 97.69 92 TYR A O 1
ATOM 665 N N . GLN A 1 93 ? 0.574 1.854 -12.907 1.00 96.06 93 GLN A N 1
ATOM 666 C CA . GLN A 1 93 ? 1.769 1.737 -13.739 1.00 96.06 93 GLN A CA 1
ATOM 667 C C . GLN A 1 93 ? 1.693 2.813 -14.830 1.00 96.06 93 GLN A C 1
ATOM 669 O O . GLN A 1 93 ? 0.869 2.708 -15.740 1.00 96.06 93 GLN A O 1
ATOM 674 N N . GLY A 1 94 ? 2.508 3.861 -14.721 1.00 94.81 94 GLY A N 1
ATOM 675 C CA . GLY A 1 94 ? 2.229 5.143 -15.369 1.00 94.81 94 GLY A CA 1
ATOM 676 C C . GLY A 1 94 ? 0.891 5.705 -14.880 1.00 94.81 94 GLY A C 1
ATOM 677 O O . GLY A 1 94 ? 0.585 5.631 -13.693 1.00 94.81 94 GLY A O 1
ATOM 678 N N . ASP A 1 95 ? 0.062 6.189 -15.803 1.00 94.38 95 ASP A N 1
ATOM 679 C CA . ASP A 1 95 ? -1.281 6.704 -15.491 1.00 94.38 95 ASP A CA 1
ATOM 680 C C . ASP A 1 95 ? -2.361 5.600 -15.416 1.00 94.38 95 ASP A C 1
ATOM 682 O O . ASP A 1 95 ? -3.524 5.866 -15.100 1.00 94.38 95 ASP A O 1
ATOM 686 N N . ASP A 1 96 ? -1.998 4.342 -15.693 1.00 95.19 96 ASP A N 1
ATOM 687 C CA . ASP A 1 96 ? -2.941 3.226 -15.718 1.00 95.19 96 ASP A CA 1
ATOM 688 C C . ASP A 1 96 ? -3.137 2.617 -14.328 1.00 95.19 96 ASP A C 1
ATOM 690 O O . ASP A 1 96 ? -2.214 2.034 -13.755 1.00 95.19 96 ASP A O 1
ATOM 694 N N . LEU A 1 97 ? -4.377 2.607 -13.832 1.00 96.62 97 LEU A N 1
ATOM 695 C CA . LEU A 1 97 ? -4.754 1.796 -12.673 1.00 96.62 97 LEU A CA 1
ATOM 696 C C . LEU A 1 97 ? -4.692 0.304 -13.035 1.00 96.62 97 LEU A C 1
ATOM 698 O O . LEU A 1 97 ? -5.534 -0.199 -13.781 1.00 96.62 97 LEU A O 1
ATOM 702 N N . LYS A 1 98 ? -3.720 -0.423 -12.480 1.00 97.38 98 LYS A N 1
ATOM 703 C CA . LYS A 1 98 ? -3.543 -1.862 -12.735 1.00 97.38 98 LYS A CA 1
ATOM 704 C C . LYS A 1 98 ? -4.222 -2.740 -11.693 1.00 97.38 98 LYS A C 1
ATOM 706 O O . LYS A 1 98 ? -4.575 -3.877 -11.998 1.00 97.38 98 LYS A O 1
ATOM 711 N N . ASN A 1 99 ? -4.388 -2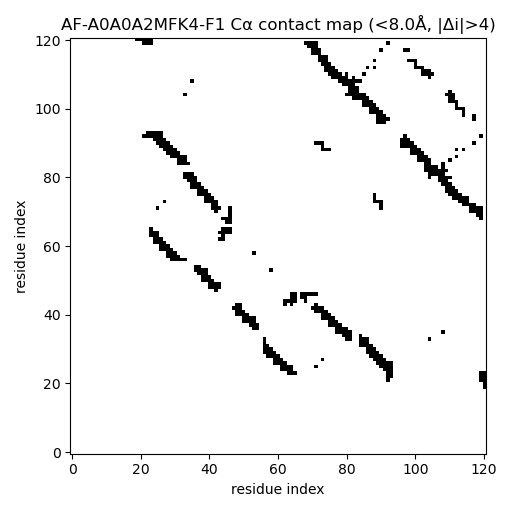.244 -10.469 1.00 97.81 99 ASN A N 1
ATOM 712 C CA . ASN A 1 99 ? -4.982 -3.021 -9.387 1.00 97.81 99 ASN A CA 1
ATOM 713 C C . ASN A 1 99 ? -5.669 -2.129 -8.353 1.00 97.81 99 ASN A C 1
ATOM 715 O O . ASN A 1 99 ? -5.167 -1.054 -8.033 1.00 97.81 99 ASN A O 1
ATOM 719 N N . THR A 1 100 ? -6.787 -2.603 -7.808 1.00 98.00 100 THR A N 1
ATOM 720 C CA . THR A 1 100 ? -7.477 -1.996 -6.673 1.00 98.00 100 THR A CA 1
ATOM 721 C C . THR A 1 100 ? -7.968 -3.078 -5.720 1.00 98.00 100 THR A C 1
ATOM 723 O O . THR A 1 100 ? -8.590 -4.056 -6.139 1.00 98.00 100 THR A O 1
ATOM 726 N N . VAL A 1 101 ? -7.698 -2.893 -4.429 1.00 98.44 101 VAL A N 1
ATOM 727 C CA . VAL A 1 101 ? -8.195 -3.759 -3.361 1.00 98.44 101 VAL A CA 1
ATOM 728 C C . VAL A 1 101 ? -8.848 -2.908 -2.295 1.00 98.44 101 VAL A C 1
ATOM 730 O O . VAL A 1 101 ? -8.220 -2.022 -1.725 1.00 98.44 101 VAL A O 1
ATOM 733 N N . ASN A 1 102 ? -10.104 -3.225 -2.005 1.00 98.38 102 ASN A N 1
ATOM 734 C CA . ASN A 1 102 ? -10.842 -2.635 -0.901 1.00 98.38 102 ASN A CA 1
ATOM 735 C C . ASN A 1 102 ? -10.859 -3.622 0.263 1.00 98.38 102 ASN A C 1
ATOM 737 O O . ASN A 1 102 ? -11.122 -4.809 0.058 1.00 98.38 102 ASN A O 1
ATOM 741 N N . ALA A 1 103 ? -10.614 -3.126 1.470 1.00 98.62 103 ALA A N 1
ATOM 742 C CA . ALA A 1 103 ? -10.729 -3.899 2.697 1.00 98.62 103 ALA A CA 1
ATOM 743 C C . ALA A 1 103 ? -11.593 -3.157 3.716 1.00 98.62 103 ALA A C 1
ATOM 745 O O . ALA A 1 103 ? -11.716 -1.930 3.686 1.00 98.62 103 ALA A O 1
ATOM 746 N N . THR A 1 104 ? -12.193 -3.928 4.615 1.00 98.81 104 THR A N 1
ATOM 747 C CA . THR A 1 104 ? -13.031 -3.435 5.704 1.00 98.81 104 THR A CA 1
ATOM 748 C C . THR A 1 104 ? -12.554 -4.071 6.998 1.00 98.81 104 THR A C 1
ATOM 750 O O . THR A 1 104 ? -12.327 -5.280 7.025 1.00 98.81 104 THR A O 1
ATOM 753 N N . ALA A 1 105 ? -12.394 -3.261 8.040 1.00 98.81 105 ALA A N 1
ATOM 754 C CA . ALA A 1 105 ? -11.998 -3.723 9.356 1.00 98.81 105 ALA A CA 1
ATOM 755 C C . ALA A 1 105 ? -13.084 -4.623 9.962 1.00 98.81 105 ALA A C 1
ATOM 757 O O . ALA A 1 105 ? -14.279 -4.308 9.886 1.00 98.81 105 ALA A O 1
ATOM 758 N N . ASP A 1 106 ? -12.666 -5.745 10.543 1.00 98.75 106 ASP A N 1
ATOM 759 C CA . ASP A 1 106 ? -13.562 -6.709 11.180 1.00 98.75 106 ASP A CA 1
ATOM 760 C C . ASP A 1 106 ? -14.055 -6.238 12.563 1.00 98.75 106 ASP A C 1
ATOM 762 O O . ASP A 1 106 ? -13.866 -5.090 12.965 1.00 98.75 106 ASP A O 1
ATOM 766 N N . SER A 1 107 ? -14.741 -7.116 13.302 1.00 98.50 107 SER A N 1
ATOM 767 C CA . SER A 1 107 ? -15.269 -6.795 14.634 1.00 98.50 107 SER A CA 1
ATOM 768 C C . SER A 1 107 ? -14.199 -6.490 15.684 1.00 98.50 107 SER A C 1
ATOM 770 O O . SER A 1 107 ? -14.532 -5.869 16.691 1.00 98.50 107 SER A O 1
ATOM 772 N N . ASP A 1 108 ? -12.955 -6.913 15.458 1.00 98.31 108 ASP A N 1
ATOM 773 C CA . ASP A 1 108 ? -11.815 -6.660 16.340 1.00 98.31 108 ASP A CA 1
ATOM 774 C C . ASP A 1 108 ? -11.014 -5.424 15.888 1.00 98.31 108 ASP A C 1
ATOM 776 O O . ASP A 1 108 ? -10.000 -5.080 16.495 1.00 98.31 108 ASP A O 1
ATOM 780 N N . GLY A 1 109 ? -11.472 -4.737 14.832 1.00 98.44 109 GLY A N 1
ATOM 781 C CA . GLY A 1 109 ? -10.786 -3.580 14.267 1.00 98.44 109 GLY A CA 1
ATOM 782 C C . GLY A 1 109 ? -9.542 -3.952 13.461 1.00 98.44 109 GLY A C 1
ATOM 783 O O . GLY A 1 109 ? -8.712 -3.083 13.220 1.00 98.44 109 GLY A O 1
ATOM 784 N N . ILE A 1 110 ? -9.388 -5.218 13.055 1.00 98.75 110 ILE A N 1
ATOM 785 C CA . ILE A 1 110 ? -8.266 -5.681 12.231 1.00 98.75 110 ILE A CA 1
ATOM 786 C C . ILE A 1 110 ? -8.613 -5.484 10.758 1.00 98.75 110 ILE A C 1
ATOM 788 O O . ILE A 1 110 ? -9.712 -5.830 10.319 1.00 98.75 110 ILE A O 1
ATOM 792 N N . ILE A 1 111 ? -7.663 -4.975 9.971 1.00 98.75 111 ILE A N 1
ATOM 793 C CA . ILE A 1 111 ? -7.818 -4.809 8.523 1.00 98.75 111 ILE A CA 1
ATOM 794 C C . ILE A 1 111 ? -6.644 -5.430 7.766 1.00 98.75 111 ILE A C 1
ATOM 796 O O . ILE A 1 111 ? -5.485 -5.274 8.144 1.00 98.75 111 ILE A O 1
ATOM 800 N N . VAL A 1 112 ? -6.941 -6.144 6.679 1.00 98.62 112 VAL A N 1
ATOM 801 C CA . VAL A 1 112 ? -5.931 -6.769 5.814 1.00 98.62 112 VAL A CA 1
ATOM 802 C C . VAL A 1 112 ? -6.326 -6.573 4.355 1.00 98.62 112 VAL A C 1
ATOM 804 O O . VAL A 1 112 ? -7.428 -6.940 3.949 1.00 98.62 112 VAL A O 1
ATOM 807 N N . ALA A 1 113 ? -5.411 -6.031 3.553 1.00 98.25 113 ALA A N 1
ATOM 808 C CA . ALA A 1 113 ? -5.569 -5.860 2.114 1.00 98.25 113 ALA A CA 1
ATOM 809 C C . ALA A 1 113 ? -4.351 -6.430 1.378 1.00 98.25 113 ALA A C 1
ATOM 811 O O . ALA A 1 113 ? -3.215 -6.047 1.653 1.00 98.25 113 ALA A O 1
ATOM 812 N N . VAL A 1 114 ? -4.588 -7.334 0.424 1.00 97.69 114 VAL A N 1
ATOM 813 C CA . VAL A 1 114 ? -3.534 -8.016 -0.343 1.00 97.69 114 VAL A CA 1
ATOM 814 C C . VAL A 1 114 ? -3.808 -7.837 -1.831 1.00 97.69 114 VAL A C 1
ATOM 816 O O . VAL A 1 114 ? -4.799 -8.359 -2.336 1.00 97.69 114 VAL A O 1
ATOM 819 N N . SER A 1 115 ? -2.944 -7.105 -2.540 1.00 93.00 115 SER A N 1
ATOM 820 C CA . SER A 1 115 ? -3.137 -6.796 -3.970 1.00 93.00 115 SER A CA 1
ATOM 821 C C . SER A 1 115 ? -2.747 -7.931 -4.915 1.00 93.00 115 SER A C 1
ATOM 823 O O . SER A 1 115 ? -3.259 -8.009 -6.028 1.00 93.00 115 SER A O 1
ATOM 825 N N . GLY A 1 116 ? -1.868 -8.839 -4.498 1.00 91.81 116 GLY A N 1
ATOM 826 C CA . GLY A 1 116 ? -1.195 -9.734 -5.440 1.00 91.81 116 GLY A CA 1
ATOM 827 C C . GLY A 1 116 ? -0.146 -8.983 -6.270 1.00 91.81 116 GLY A C 1
ATOM 828 O O . GLY A 1 116 ? 0.296 -7.900 -5.893 1.00 91.81 116 GLY A O 1
ATOM 829 N N . THR A 1 117 ? 0.296 -9.570 -7.382 1.00 95.00 117 THR A N 1
ATOM 830 C CA . THR A 1 117 ? 1.408 -9.027 -8.181 1.00 95.00 117 THR A CA 1
ATOM 831 C C . THR A 1 117 ? 0.917 -8.450 -9.504 1.00 95.00 117 THR A C 1
ATOM 833 O O . THR A 1 117 ? 0.296 -9.149 -10.302 1.00 95.00 117 THR A O 1
ATOM 836 N N . VAL A 1 118 ? 1.257 -7.189 -9.761 1.00 95.44 118 VAL A N 1
ATOM 837 C CA . VAL A 1 118 ? 1.175 -6.545 -11.076 1.00 95.44 118 VAL A CA 1
ATOM 838 C C . VAL A 1 118 ? 2.501 -6.771 -11.795 1.00 95.44 118 VAL A C 1
ATOM 840 O O . VAL A 1 118 ? 3.554 -6.467 -11.243 1.00 95.44 118 VAL A O 1
ATOM 843 N N . ILE A 1 119 ? 2.467 -7.319 -13.009 1.00 94.31 119 ILE A N 1
ATOM 844 C CA . ILE A 1 119 ? 3.675 -7.521 -13.821 1.00 94.31 119 ILE A CA 1
ATOM 845 C C . ILE A 1 119 ? 4.062 -6.203 -14.485 1.00 94.31 119 ILE A C 1
ATOM 847 O O . ILE A 1 119 ? 3.223 -5.574 -15.128 1.00 94.31 119 ILE A O 1
ATOM 851 N N . ILE A 1 120 ? 5.331 -5.819 -14.348 1.00 90.06 120 ILE A N 1
ATOM 852 C CA . ILE A 1 120 ? 5.885 -4.635 -15.009 1.00 90.06 120 ILE A CA 1
ATOM 853 C C . ILE A 1 120 ? 6.306 -5.052 -16.419 1.00 90.06 120 ILE A C 1
ATOM 855 O O . ILE A 1 120 ? 7.183 -5.903 -16.583 1.00 90.06 120 ILE A O 1
ATOM 859 N N . GLN A 1 121 ? 5.622 -4.494 -17.415 1.00 77.25 121 GLN A N 1
ATOM 860 C CA . GLN A 1 121 ? 5.893 -4.665 -18.849 1.00 77.25 121 GLN A CA 1
ATOM 861 C C . GLN A 1 121 ? 6.798 -3.564 -19.386 1.00 77.25 121 GLN A C 1
ATOM 863 O O . GLN A 1 121 ? 6.772 -2.470 -18.788 1.00 77.25 121 GLN A O 1
#